Protein AF-A0A7C9AVB4-F1 (afdb_monomer)

Foldseek 3Di:
DQFCLQQQLLVVVQVCCVPPVLQHDDQQPLSVDGPLGHNVLLQQQLPDPDPFSVSLQVSCCPSRVGRHGSVSSVVSNVSSVVSVVVVVVVVVVVVVVVLVVVCVVPPPPRPPDDDDDDDDDPCVVRRD

Sequence (128 aa):
SGMYLGEIVRRVLLRMAEAGSLFGSSVPEKLQTPFSLRTPHMCAMQQDKSSDLKAVGSVLYNEVGVDSDTRAREIVLEVCDTIVKRGGRLAGAGIVGILEKMEEDTKGLIFGKRTVVAMDGGLYENYP

Structure (mmCIF, N/CA/C/O backbone):
data_AF-A0A7C9AVB4-F1
#
_entry.id   AF-A0A7C9AVB4-F1
#
loop_
_atom_site.group_PDB
_atom_site.id
_atom_site.type_symbol
_atom_site.label_atom_id
_atom_site.label_alt_id
_atom_site.label_comp_id
_atom_site.label_asym_id
_atom_site.label_entity_id
_atom_site.label_seq_id
_atom_site.pdbx_PDB_ins_code
_atom_site.Cartn_x
_atom_site.Cartn_y
_atom_site.Cartn_z
_atom_site.occupancy
_atom_site.B_iso_or_equiv
_atom_site.auth_seq_id
_atom_site.auth_comp_id
_atom_site.auth_asym_id
_atom_site.auth_atom_id
_atom_site.pdbx_PDB_model_num
ATOM 1 N N . SER A 1 1 ? 0.435 6.718 -6.468 1.00 87.19 1 SER A N 1
ATOM 2 C CA . SER A 1 1 ? 1.129 7.642 -5.548 1.00 87.19 1 SER A CA 1
ATOM 3 C C . SER A 1 1 ? 0.830 7.256 -4.110 1.00 87.19 1 SER A C 1
ATOM 5 O O . SER A 1 1 ? -0.271 6.778 -3.844 1.00 87.19 1 SER A O 1
ATOM 7 N N . GLY A 1 2 ? 1.788 7.488 -3.205 1.00 91.06 2 GLY A N 1
ATOM 8 C CA . GLY A 1 2 ? 1.647 7.229 -1.772 1.00 91.06 2 GLY A CA 1
ATOM 9 C C . GLY A 1 2 ? 0.510 8.002 -1.118 1.00 91.06 2 GLY A C 1
ATOM 10 O O . GLY A 1 2 ? -0.069 7.493 -0.179 1.00 91.06 2 GLY A O 1
ATOM 11 N N . MET A 1 3 ? 0.103 9.159 -1.644 1.00 93.62 3 MET A N 1
ATOM 12 C CA . MET A 1 3 ? -1.003 9.955 -1.088 1.00 93.62 3 MET A CA 1
ATOM 13 C C . MET A 1 3 ? -2.323 9.174 -0.930 1.00 93.62 3 MET A C 1
ATOM 15 O O . MET A 1 3 ? -3.090 9.446 -0.013 1.00 93.62 3 MET A O 1
ATOM 19 N N . TYR A 1 4 ? -2.584 8.198 -1.806 1.00 96.69 4 TYR A N 1
ATOM 20 C CA . TYR A 1 4 ? -3.894 7.546 -1.917 1.00 96.69 4 TYR A CA 1
ATOM 21 C C . TYR A 1 4 ? -3.955 6.130 -1.339 1.00 96.69 4 TYR A C 1
ATOM 23 O O . TYR A 1 4 ? -5.032 5.543 -1.327 1.00 96.69 4 TYR A O 1
ATOM 31 N N . LEU A 1 5 ? -2.837 5.553 -0.882 1.00 97.38 5 LEU A N 1
ATOM 32 C CA . LEU A 1 5 ? -2.835 4.169 -0.385 1.00 97.38 5 LEU A CA 1
ATOM 33 C C . LEU A 1 5 ? -3.775 4.010 0.815 1.00 97.38 5 LEU A C 1
ATOM 35 O O . LEU A 1 5 ? -4.629 3.125 0.799 1.00 97.38 5 LEU A O 1
ATOM 39 N N . GLY A 1 6 ? -3.683 4.928 1.784 1.00 97.44 6 GLY A N 1
ATOM 40 C CA . GLY A 1 6 ? -4.556 4.934 2.960 1.00 97.44 6 GLY A CA 1
ATOM 41 C C . GLY A 1 6 ? -6.037 5.057 2.605 1.00 97.44 6 GLY A C 1
ATOM 42 O O . GLY A 1 6 ? -6.857 4.313 3.135 1.00 97.44 6 GLY A O 1
ATOM 43 N N . GLU A 1 7 ? -6.381 5.911 1.639 1.00 98.00 7 GLU A N 1
ATOM 44 C CA . GLU A 1 7 ? -7.771 6.073 1.197 1.00 98.00 7 GLU A CA 1
ATOM 45 C C . GLU A 1 7 ? -8.293 4.830 0.464 1.00 98.00 7 GLU A C 1
ATOM 47 O O . GLU A 1 7 ? -9.449 4.443 0.635 1.00 98.00 7 GLU A O 1
ATOM 52 N N . ILE A 1 8 ? -7.452 4.153 -0.323 1.00 98.44 8 ILE A N 1
ATOM 53 C CA . ILE A 1 8 ? -7.837 2.887 -0.958 1.00 98.44 8 ILE A CA 1
ATOM 54 C C . ILE A 1 8 ? -8.114 1.826 0.113 1.00 98.44 8 ILE A C 1
ATOM 56 O O . ILE A 1 8 ? -9.143 1.156 0.034 1.00 98.44 8 ILE A O 1
ATOM 60 N N . VAL A 1 9 ? -7.251 1.711 1.128 1.00 98.31 9 VAL A N 1
ATOM 61 C CA . VAL A 1 9 ? -7.476 0.812 2.271 1.00 98.31 9 VAL A CA 1
ATOM 62 C C . VAL A 1 9 ? -8.776 1.169 2.988 1.00 98.31 9 VAL A C 1
ATOM 64 O O . VAL A 1 9 ? -9.623 0.296 3.154 1.00 98.31 9 VAL A O 1
ATOM 67 N N . ARG A 1 10 ? -9.000 2.446 3.325 1.00 98.19 10 ARG A N 1
ATOM 68 C CA . ARG A 1 10 ? -10.235 2.908 3.977 1.00 98.19 10 ARG A CA 1
ATOM 69 C C . ARG A 1 10 ? -11.481 2.474 3.212 1.00 98.19 10 ARG A C 1
ATOM 71 O O . ARG A 1 10 ? -12.413 1.954 3.814 1.00 98.19 10 ARG A O 1
ATOM 78 N N . ARG A 1 11 ? -11.498 2.648 1.886 1.00 98.25 11 ARG A N 1
ATOM 79 C CA . ARG A 1 11 ? -12.636 2.249 1.042 1.00 98.25 11 ARG A CA 1
ATOM 80 C C . ARG A 1 11 ? -12.873 0.744 1.068 1.00 98.25 11 ARG A C 1
ATOM 82 O O . ARG A 1 11 ? -14.026 0.334 1.121 1.00 98.25 11 ARG A O 1
ATOM 89 N N . VAL A 1 12 ? -11.817 -0.069 1.039 1.00 98.00 12 VAL A N 1
ATOM 90 C CA . VAL A 1 12 ? -11.945 -1.531 1.153 1.00 98.00 12 VAL A CA 1
ATOM 91 C C . VAL A 1 12 ? -12.509 -1.908 2.521 1.00 98.00 12 VAL A C 1
ATOM 93 O O . VAL A 1 12 ? -13.506 -2.620 2.585 1.00 98.00 12 VAL A O 1
ATOM 96 N N . LEU A 1 13 ? -11.946 -1.367 3.603 1.00 97.50 13 LEU A N 1
ATOM 97 C CA . LEU A 1 13 ? -12.407 -1.639 4.965 1.00 97.50 13 LEU A CA 1
ATOM 98 C C . LEU A 1 13 ? -13.854 -1.190 5.191 1.00 97.50 13 LEU A C 1
ATOM 100 O O . LEU A 1 13 ? -14.621 -1.917 5.815 1.00 97.50 13 LEU A O 1
ATOM 104 N N . LEU A 1 14 ? -14.254 -0.040 4.638 1.00 97.12 14 LEU A N 1
ATOM 105 C CA . LEU A 1 14 ? -15.639 0.429 4.676 1.00 97.12 14 LEU A CA 1
ATOM 106 C C . LEU A 1 14 ? -16.580 -0.586 4.015 1.00 97.12 14 LEU A C 1
ATOM 108 O O . LEU A 1 14 ? -17.573 -0.980 4.617 1.00 97.12 14 LEU A O 1
ATOM 112 N N . ARG A 1 15 ? -16.232 -1.077 2.819 1.00 96.69 15 ARG A N 1
ATOM 113 C CA . ARG A 1 15 ? -17.027 -2.105 2.128 1.00 96.69 15 ARG A CA 1
ATOM 114 C C . ARG A 1 15 ? -17.097 -3.416 2.905 1.00 96.69 15 ARG A C 1
ATOM 116 O O . ARG A 1 15 ? -18.146 -4.049 2.926 1.00 96.69 15 ARG A O 1
ATOM 123 N N . MET A 1 16 ? -16.006 -3.823 3.548 1.00 95.88 16 MET A N 1
ATOM 124 C CA . MET A 1 16 ? -15.985 -5.029 4.380 1.00 95.88 16 MET A CA 1
ATOM 125 C C . MET A 1 16 ? -16.832 -4.869 5.648 1.00 95.88 16 MET A C 1
ATOM 127 O O . MET A 1 16 ? -17.505 -5.816 6.049 1.00 95.88 16 MET A O 1
ATOM 131 N N . ALA A 1 17 ? -16.843 -3.680 6.255 1.00 94.56 17 ALA A N 1
ATOM 132 C CA . ALA A 1 17 ? -17.703 -3.373 7.394 1.00 94.56 17 ALA A CA 1
ATOM 133 C C . ALA A 1 17 ? -19.192 -3.385 7.004 1.00 94.56 17 ALA A C 1
ATOM 135 O O . ALA A 1 17 ? -19.995 -3.972 7.721 1.00 94.56 17 ALA A O 1
ATOM 136 N N . GLU A 1 18 ? -19.544 -2.809 5.849 1.00 93.88 18 GLU A N 1
ATOM 137 C CA . GLU A 1 18 ? -20.914 -2.810 5.308 1.00 93.88 18 GLU A CA 1
ATOM 138 C C . GLU A 1 18 ? -21.419 -4.221 4.959 1.00 93.88 18 GLU A C 1
ATO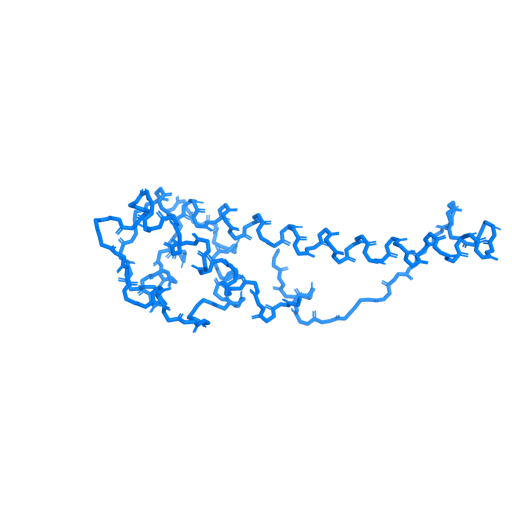M 140 O O . GLU A 1 18 ? -22.589 -4.524 5.177 1.00 93.88 18 GLU A O 1
ATOM 145 N N . ALA A 1 19 ? -20.557 -5.078 4.398 1.00 90.25 19 ALA A N 1
ATOM 146 C CA . ALA A 1 19 ? -20.964 -6.371 3.840 1.00 90.25 19 ALA A CA 1
ATOM 147 C C . ALA A 1 19 ? -20.801 -7.569 4.792 1.00 90.25 19 ALA A C 1
ATOM 149 O O . ALA A 1 19 ? -21.516 -8.557 4.642 1.00 90.25 19 ALA A O 1
ATOM 150 N N . GLY A 1 20 ? -19.837 -7.527 5.716 1.00 77.75 20 GLY A N 1
ATOM 151 C CA . GLY A 1 20 ? -19.392 -8.708 6.465 1.00 77.75 20 GLY A CA 1
ATOM 152 C C . GLY A 1 20 ? -19.096 -8.461 7.940 1.00 77.75 20 GLY A C 1
ATOM 153 O O . GLY A 1 20 ? -18.405 -9.272 8.549 1.00 77.75 20 GLY A O 1
ATOM 154 N N . SER A 1 21 ? -19.582 -7.350 8.506 1.00 82.38 21 SER A N 1
ATOM 155 C CA . SER A 1 21 ? -19.442 -7.028 9.932 1.00 82.38 21 SER A CA 1
ATOM 156 C C . SER A 1 21 ? -17.997 -7.071 10.452 1.00 82.38 21 SER A C 1
ATOM 158 O O . SER A 1 21 ? -17.764 -7.453 11.596 1.00 82.38 21 SER A O 1
ATOM 160 N N . LEU A 1 22 ? -17.019 -6.648 9.633 1.00 93.19 22 LEU A N 1
ATOM 161 C CA . LEU A 1 22 ? -15.588 -6.642 9.995 1.00 93.19 22 LEU A CA 1
ATOM 162 C C . LEU A 1 22 ? -15.307 -5.976 11.356 1.00 93.19 22 LEU A C 1
ATOM 164 O O . LEU A 1 22 ? -14.412 -6.403 12.077 1.00 93.19 22 LEU A O 1
ATOM 168 N N . PHE A 1 23 ? -16.073 -4.938 11.701 1.00 93.06 23 PHE A N 1
ATOM 169 C CA . PHE A 1 23 ? -15.964 -4.207 12.968 1.00 93.06 23 PHE A CA 1
ATOM 170 C C . PHE A 1 23 ? -17.238 -4.310 13.824 1.00 93.06 23 PHE A C 1
ATOM 172 O O . PHE A 1 23 ? -17.541 -3.412 14.605 1.00 93.06 23 PHE A O 1
ATOM 179 N N . GLY A 1 24 ? -17.999 -5.396 13.668 1.00 87.88 24 GLY A N 1
ATOM 180 C CA . GLY A 1 24 ? -19.256 -5.625 14.377 1.00 87.88 24 GLY A CA 1
ATOM 181 C C . GLY A 1 24 ? -20.500 -5.238 13.572 1.00 87.88 24 GLY A C 1
ATOM 182 O O . GLY A 1 24 ? -20.502 -5.240 12.341 1.00 87.88 24 GLY A 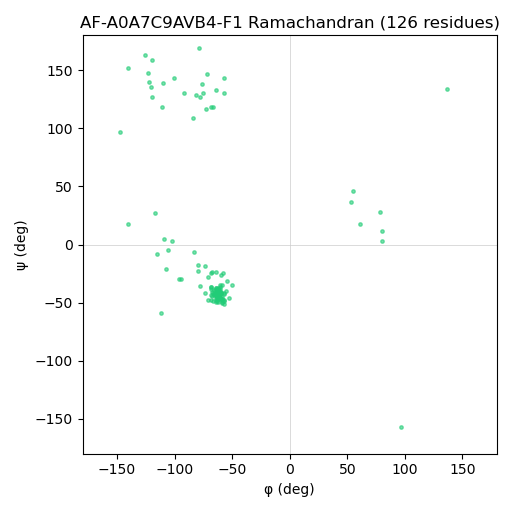O 1
ATOM 183 N N . SER A 1 25 ? -21.600 -4.965 14.276 1.00 82.75 25 SER A N 1
ATOM 184 C CA . SER A 1 25 ? -22.933 -4.791 13.680 1.00 82.75 25 SER A CA 1
ATOM 185 C C . SER A 1 25 ? -23.179 -3.419 13.048 1.00 82.75 25 SER A C 1
ATOM 187 O O . SER A 1 25 ? -24.107 -3.285 12.252 1.00 82.75 25 SER A O 1
ATOM 189 N N . SER A 1 26 ? -22.374 -2.408 13.378 1.00 87.62 26 SER A N 1
ATOM 190 C CA . SER A 1 26 ? -22.490 -1.058 12.827 1.00 87.62 26 SER A CA 1
ATOM 191 C C . SER A 1 26 ? -21.193 -0.604 12.164 1.00 87.62 26 SER A C 1
ATOM 193 O O . SER A 1 26 ? -20.088 -0.960 12.570 1.00 87.62 26 SER A O 1
ATOM 195 N N . VAL A 1 27 ? -21.335 0.205 11.112 1.00 92.88 27 VAL A N 1
ATOM 196 C CA . VAL A 1 27 ? -20.197 0.803 10.412 1.00 92.88 27 VAL A CA 1
ATOM 197 C C . VAL A 1 27 ? -19.674 1.994 11.226 1.00 92.88 27 VAL A C 1
ATOM 199 O O . VAL A 1 27 ? -20.456 2.900 11.524 1.00 92.88 27 VAL A O 1
ATOM 202 N N . PRO A 1 28 ? -18.370 2.053 11.549 1.00 93.31 28 PRO A N 1
ATOM 203 C CA . PRO A 1 28 ? -17.806 3.157 12.322 1.00 93.31 28 PRO A CA 1
ATOM 204 C C . PRO A 1 28 ? -17.903 4.482 11.561 1.00 93.31 28 PRO A C 1
ATOM 206 O O . PRO A 1 28 ? -17.533 4.561 10.390 1.00 93.31 28 PRO A O 1
ATOM 209 N N . GLU A 1 29 ? -18.355 5.547 12.222 1.00 93.19 29 GLU A N 1
ATOM 210 C CA . GLU A 1 29 ? -18.579 6.847 11.572 1.00 93.19 29 GLU A CA 1
ATOM 211 C C . GLU A 1 29 ? -17.285 7.432 10.984 1.00 93.19 29 GLU A C 1
ATOM 213 O O . GLU A 1 29 ? -17.259 7.848 9.826 1.00 93.19 29 GLU A O 1
ATOM 218 N N . LYS A 1 30 ? -16.162 7.355 11.716 1.00 94.81 30 LYS A N 1
ATOM 219 C CA . LYS A 1 30 ? -14.857 7.831 11.219 1.00 94.81 30 LYS A CA 1
ATOM 220 C C . LYS A 1 30 ? -14.355 7.053 9.997 1.00 94.81 30 LYS A C 1
ATOM 222 O O . LYS A 1 30 ? -13.575 7.589 9.206 1.00 94.81 30 LYS A O 1
ATOM 227 N N . LEU A 1 31 ? -14.812 5.809 9.809 1.00 95.69 31 LEU A N 1
ATOM 228 C CA . LEU A 1 31 ? -14.486 5.027 8.618 1.00 95.69 31 LEU A CA 1
ATOM 229 C C . LEU A 1 31 ? -15.136 5.610 7.362 1.00 95.69 31 LEU A C 1
ATOM 231 O O . LEU A 1 31 ? -14.625 5.387 6.268 1.00 95.69 31 LEU A O 1
ATOM 235 N N . GLN A 1 32 ? -16.239 6.350 7.497 1.00 95.50 32 GLN A N 1
ATOM 236 C CA . GLN A 1 32 ? -16.951 6.975 6.380 1.00 95.50 32 GLN A CA 1
ATOM 237 C C . GLN A 1 32 ? -16.276 8.272 5.915 1.00 95.50 32 GLN A C 1
ATOM 239 O O . GLN A 1 32 ? -16.414 8.646 4.750 1.00 95.50 32 GLN A O 1
ATOM 244 N N . THR A 1 33 ? -15.496 8.917 6.785 1.00 96.50 33 THR A N 1
ATOM 245 C CA . THR A 1 33 ? -14.768 10.152 6.480 1.00 96.50 33 THR A CA 1
ATOM 246 C C . THR A 1 33 ? -13.641 9.894 5.474 1.00 96.50 33 THR A C 1
ATOM 248 O O . THR A 1 33 ? -12.714 9.140 5.780 1.00 96.50 33 THR A O 1
ATOM 251 N N . PRO A 1 34 ? -13.663 10.519 4.282 1.00 97.19 34 PRO A N 1
ATOM 252 C CA . PRO A 1 34 ? -12.580 10.390 3.312 1.00 97.19 34 PRO A CA 1
ATOM 253 C C . PRO A 1 34 ? -11.229 10.806 3.900 1.00 97.19 34 PRO A C 1
ATOM 255 O O . PRO A 1 34 ? -11.143 11.773 4.654 1.00 97.19 34 PRO A O 1
ATOM 258 N N . PHE A 1 35 ? -10.169 10.099 3.513 1.00 95.81 35 PHE A N 1
ATOM 259 C CA . PHE A 1 35 ? -8.783 10.361 3.911 1.00 95.81 35 PHE A CA 1
ATOM 260 C C . PHE A 1 35 ? -8.495 10.273 5.422 1.00 95.81 35 PHE A C 1
ATOM 262 O O . PHE A 1 35 ? -7.443 10.740 5.862 1.00 95.81 35 PHE A O 1
ATOM 269 N N . SER A 1 36 ? -9.367 9.631 6.213 1.00 95.62 36 SER A N 1
ATOM 270 C CA . SER A 1 36 ? -9.097 9.339 7.631 1.00 95.62 36 SER A CA 1
ATOM 271 C C . SER A 1 36 ? -7.907 8.390 7.810 1.00 95.62 36 SER A C 1
ATOM 273 O O . SER A 1 36 ? -7.042 8.609 8.654 1.00 95.62 36 SER A O 1
ATOM 275 N N . LEU A 1 37 ? -7.778 7.378 6.946 1.00 97.00 37 LEU A N 1
ATOM 276 C CA . LEU A 1 37 ? -6.576 6.549 6.877 1.00 97.00 37 LEU A CA 1
ATOM 277 C C . LEU A 1 37 ? -5.584 7.104 5.857 1.00 97.00 37 LEU A C 1
ATOM 279 O O . LEU A 1 37 ? -5.912 7.354 4.697 1.00 97.00 37 LEU A O 1
ATOM 283 N N . ARG A 1 38 ? -4.332 7.246 6.294 1.00 96.38 38 ARG A N 1
ATOM 284 C CA . ARG A 1 38 ? -3.220 7.766 5.496 1.00 96.38 38 ARG A CA 1
ATOM 285 C C . ARG A 1 38 ? -2.061 6.779 5.499 1.00 96.38 38 ARG A C 1
ATOM 287 O O . ARG A 1 38 ? -1.958 5.907 6.354 1.00 96.38 38 ARG A O 1
ATOM 294 N N . THR A 1 39 ? -1.149 6.961 4.561 1.00 96.50 39 THR A N 1
ATOM 295 C CA . THR A 1 39 ? 0.033 6.106 4.378 1.00 96.50 39 THR A CA 1
ATOM 296 C C . THR A 1 39 ? 0.908 5.972 5.626 1.00 96.50 39 THR A C 1
ATOM 298 O O . THR A 1 39 ? 1.284 4.844 5.919 1.00 96.50 39 THR A O 1
ATOM 301 N N . PRO A 1 40 ? 1.156 7.022 6.438 1.00 96.25 40 PRO A N 1
ATOM 302 C CA . PRO A 1 40 ? 1.868 6.850 7.706 1.00 96.25 40 PRO A CA 1
ATOM 303 C C . PRO A 1 40 ? 1.158 5.903 8.680 1.00 96.25 40 PRO A C 1
ATOM 305 O O . PRO A 1 40 ? 1.818 5.153 9.392 1.00 96.25 40 PRO A O 1
ATOM 308 N N . HIS A 1 41 ? -0.181 5.898 8.686 1.00 97.44 41 HIS A N 1
ATOM 309 C CA . HIS A 1 41 ? -0.958 4.966 9.503 1.00 97.44 41 HIS A CA 1
ATOM 310 C C . HIS A 1 41 ? -0.724 3.530 9.012 1.00 97.44 41 HIS A C 1
ATOM 312 O O . HIS A 1 41 ? -0.470 2.643 9.817 1.00 97.44 41 HIS A O 1
ATOM 318 N N . MET A 1 42 ? -0.723 3.308 7.691 1.00 97.12 42 MET A N 1
ATOM 319 C CA . MET A 1 42 ? -0.403 1.997 7.113 1.00 97.12 42 MET A CA 1
ATOM 320 C C . MET A 1 42 ? 1.030 1.546 7.423 1.00 97.12 42 MET A C 1
ATOM 322 O O . MET A 1 42 ? 1.218 0.396 7.809 1.00 97.12 42 MET A O 1
ATOM 326 N N . CYS A 1 43 ? 2.023 2.441 7.325 1.00 96.31 43 CYS A N 1
ATOM 327 C CA . CYS A 1 43 ? 3.407 2.141 7.704 1.00 96.31 43 CYS A CA 1
ATOM 328 C C . CYS A 1 43 ? 3.494 1.674 9.161 1.00 96.31 43 CYS A C 1
ATOM 330 O O . CYS A 1 43 ? 4.105 0.645 9.436 1.00 96.31 43 CYS A O 1
ATOM 332 N N . ALA A 1 44 ? 2.851 2.401 10.083 1.00 97.12 44 ALA A N 1
ATOM 333 C CA . ALA A 1 44 ? 2.835 2.046 11.499 1.00 97.12 44 ALA A CA 1
ATOM 334 C C . ALA A 1 44 ? 2.194 0.670 11.739 1.00 97.12 44 ALA A C 1
ATOM 336 O O . ALA A 1 44 ? 2.713 -0.115 12.526 1.00 97.12 44 ALA A O 1
ATOM 337 N N . MET A 1 45 ? 1.104 0.357 11.028 1.00 97.44 45 MET A N 1
ATOM 338 C CA . MET A 1 45 ? 0.460 -0.956 11.103 1.00 97.44 45 MET A CA 1
ATOM 339 C C . MET A 1 45 ? 1.376 -2.071 10.582 1.00 97.44 45 MET A C 1
ATOM 341 O O . MET A 1 45 ? 1.549 -3.077 11.255 1.00 97.44 45 MET A O 1
ATOM 345 N N . GLN A 1 46 ? 2.009 -1.901 9.419 1.00 96.06 46 GLN A N 1
ATOM 346 C CA . GLN A 1 46 ? 2.848 -2.949 8.815 1.00 96.06 46 GLN A CA 1
ATOM 347 C C . GLN A 1 46 ? 4.199 -3.160 9.508 1.00 96.06 46 GLN A C 1
ATOM 349 O O . GLN A 1 46 ? 4.820 -4.205 9.327 1.00 96.06 46 GLN A O 1
ATOM 354 N N . GLN A 1 47 ? 4.659 -2.194 10.302 1.00 96.12 47 GLN A N 1
ATOM 355 C CA . GLN A 1 47 ? 5.846 -2.345 11.148 1.00 96.12 47 GLN A CA 1
ATOM 356 C C . GLN A 1 47 ? 5.544 -3.042 12.481 1.00 96.12 47 GLN A C 1
ATOM 358 O O . GLN A 1 47 ? 6.477 -3.337 13.234 1.00 96.12 47 GLN A O 1
ATOM 363 N N . ASP A 1 48 ? 4.272 -3.307 12.784 1.00 96.44 48 ASP A N 1
ATOM 364 C CA . ASP A 1 48 ? 3.876 -4.009 13.994 1.00 96.44 48 ASP A CA 1
ATOM 365 C C . ASP A 1 48 ? 4.354 -5.467 13.963 1.00 96.44 48 ASP A C 1
ATOM 367 O O . ASP A 1 48 ? 3.980 -6.253 13.094 1.00 96.44 48 ASP A O 1
ATOM 371 N N . LYS A 1 49 ? 5.201 -5.825 14.930 1.00 93.88 49 LYS A N 1
ATOM 372 C CA . LYS A 1 49 ? 5.732 -7.185 15.121 1.00 93.88 49 LYS A CA 1
ATOM 373 C C . LYS A 1 49 ? 5.158 -7.866 16.367 1.00 93.88 49 LYS A C 1
ATOM 375 O O . LYS A 1 49 ? 5.631 -8.937 16.744 1.00 93.88 49 LYS A O 1
ATOM 380 N N . SER A 1 50 ? 4.206 -7.228 17.048 1.00 96.06 50 SER A N 1
ATOM 381 C CA . SER A 1 50 ? 3.556 -7.796 18.228 1.00 96.06 50 SER A CA 1
ATOM 382 C C . SER A 1 50 ? 2.616 -8.934 17.833 1.00 96.06 50 SER A C 1
ATOM 384 O O . SER A 1 50 ? 1.998 -8.909 16.772 1.00 96.06 50 SER A O 1
ATOM 386 N N . SER A 1 51 ? 2.495 -9.948 18.690 1.00 93.94 51 SER A N 1
ATOM 387 C CA . SER A 1 51 ? 1.614 -11.094 18.432 1.00 93.94 51 SER A CA 1
ATOM 388 C C . SER A 1 51 ? 0.126 -10.728 18.440 1.00 93.94 51 SER A C 1
ATOM 390 O O . SER A 1 51 ? -0.679 -11.449 17.865 1.00 93.94 51 SER A O 1
ATOM 392 N N . ASP A 1 52 ? -0.248 -9.637 19.111 1.00 94.56 52 ASP A N 1
ATOM 393 C CA . ASP A 1 52 ? -1.623 -9.149 19.252 1.00 94.56 52 ASP A CA 1
ATOM 394 C C . ASP A 1 52 ? -1.947 -7.953 18.339 1.00 94.56 52 ASP A C 1
ATOM 396 O O . ASP A 1 52 ? -3.060 -7.416 18.390 1.00 94.56 52 ASP A O 1
ATOM 400 N N . LEU A 1 53 ? -0.997 -7.540 17.491 1.00 97.81 53 LEU A N 1
ATOM 401 C CA . LEU A 1 53 ? -1.143 -6.432 16.546 1.00 97.81 53 LEU A CA 1
ATOM 402 C C . LEU A 1 53 ? -1.576 -5.127 17.236 1.00 97.81 53 LEU A C 1
ATOM 404 O O . LEU A 1 53 ? -2.515 -4.439 16.821 1.00 97.81 53 LEU A O 1
ATOM 408 N N . LYS A 1 54 ? -0.924 -4.799 18.352 1.00 96.19 54 LYS A N 1
ATOM 409 C CA . LYS A 1 54 ? -1.309 -3.688 19.228 1.00 96.19 54 LYS A CA 1
ATOM 410 C C . LYS A 1 54 ? -1.246 -2.317 18.550 1.00 96.19 54 LYS A C 1
ATOM 412 O O . LYS A 1 54 ? -2.101 -1.467 18.817 1.00 96.19 54 LYS A O 1
ATOM 417 N N . ALA A 1 55 ? -0.263 -2.071 17.687 1.00 97.31 55 ALA A N 1
ATOM 418 C CA . ALA A 1 55 ? -0.175 -0.829 16.925 1.00 97.31 55 ALA A CA 1
ATOM 419 C C . ALA A 1 55 ? -1.305 -0.750 15.890 1.00 97.31 55 ALA A C 1
ATOM 421 O O . ALA A 1 55 ? -1.916 0.309 15.750 1.00 97.31 55 ALA A O 1
ATOM 422 N N . VAL A 1 56 ? -1.661 -1.874 15.255 1.00 98.25 56 VAL A N 1
ATOM 423 C CA . VAL A 1 56 ? -2.838 -1.966 14.371 1.00 98.25 56 VAL A CA 1
ATOM 424 C C . VAL A 1 56 ? -4.112 -1.606 15.124 1.00 98.25 56 VAL A C 1
ATOM 426 O O . VAL A 1 56 ? -4.851 -0.721 14.695 1.00 98.25 56 VAL A O 1
ATOM 429 N N . GLY A 1 57 ? -4.329 -2.215 16.292 1.00 97.94 57 GLY A N 1
ATOM 430 C CA . GLY A 1 57 ? -5.462 -1.889 17.156 1.00 97.94 57 GLY A CA 1
ATOM 431 C C . GLY A 1 57 ? -5.497 -0.409 17.552 1.00 97.94 57 GLY A C 1
ATOM 432 O O . GLY A 1 57 ? -6.544 0.226 17.471 1.00 97.94 57 GLY A O 1
ATOM 433 N N . SER A 1 58 ? -4.343 0.169 17.899 1.00 98.19 58 SER A N 1
ATOM 434 C CA . SER A 1 58 ? -4.226 1.585 18.281 1.00 98.19 58 SER A CA 1
ATOM 435 C C . SER A 1 58 ? -4.575 2.534 17.129 1.00 98.19 58 SER A C 1
ATOM 437 O O . SER A 1 58 ? -5.296 3.512 17.326 1.00 98.19 58 SER A O 1
ATOM 439 N N . VAL A 1 59 ? -4.098 2.248 15.913 1.00 98.25 59 VAL A N 1
ATOM 440 C CA . VAL A 1 59 ? -4.442 3.028 14.713 1.00 98.25 59 VAL A CA 1
ATOM 441 C C . VAL A 1 59 ? -5.935 2.926 14.410 1.00 98.25 59 VAL A C 1
ATOM 443 O O . VAL A 1 59 ? -6.578 3.946 14.169 1.00 98.25 59 VAL A O 1
ATOM 446 N N . LEU A 1 60 ? -6.505 1.721 14.458 1.00 97.62 60 LEU A N 1
ATOM 447 C CA . LEU A 1 60 ? -7.936 1.513 14.232 1.00 97.62 60 LEU A CA 1
ATOM 448 C C . LEU A 1 60 ? -8.788 2.242 15.279 1.00 97.62 60 LEU A C 1
ATOM 450 O O . LEU A 1 60 ? -9.768 2.897 14.931 1.00 97.62 60 LEU A O 1
ATOM 454 N N . TYR A 1 61 ? -8.384 2.227 16.545 1.00 97.38 61 TYR A N 1
ATOM 455 C CA . TYR A 1 61 ? -9.082 2.970 17.587 1.00 97.38 61 TYR A CA 1
ATOM 456 C C . TYR A 1 61 ? -9.048 4.487 17.334 1.00 97.38 61 TYR A C 1
ATOM 458 O O . TYR A 1 61 ? -10.085 5.152 17.341 1.00 97.38 61 TYR A O 1
ATOM 466 N N . ASN A 1 62 ? -7.872 5.041 17.035 1.00 97.06 62 ASN A N 1
ATOM 467 C CA . ASN A 1 62 ? -7.699 6.486 16.871 1.00 97.06 62 ASN A CA 1
ATOM 468 C C . ASN A 1 62 ? -8.360 7.023 15.589 1.00 97.06 62 ASN A C 1
ATOM 470 O O . ASN A 1 62 ? -9.122 7.997 15.637 1.00 97.06 62 ASN A O 1
ATOM 474 N N . GLU A 1 63 ? -8.114 6.360 14.458 1.00 96.12 63 GLU A N 1
ATOM 475 C CA . GLU A 1 63 ? -8.471 6.852 13.122 1.00 96.12 63 GLU A CA 1
ATOM 476 C C . GLU A 1 63 ? -9.823 6.325 12.633 1.00 96.12 63 GLU A C 1
ATOM 478 O O . GLU A 1 63 ? -10.516 7.005 11.880 1.00 96.12 63 GLU A O 1
ATOM 483 N N . VAL A 1 64 ? -10.219 5.125 13.070 1.00 94.75 64 VAL A N 1
ATOM 484 C CA . VAL A 1 64 ? -11.466 4.462 12.649 1.00 94.75 64 VAL A CA 1
ATOM 485 C C . VAL A 1 64 ? -12.515 4.462 13.767 1.00 94.75 64 VAL A C 1
ATOM 487 O O . VAL A 1 64 ? -13.709 4.409 13.481 1.00 94.75 64 VAL A O 1
ATOM 490 N N . GLY A 1 65 ? -12.109 4.623 15.029 1.00 94.00 65 GLY A N 1
ATOM 491 C CA . GLY A 1 65 ? -13.027 4.679 16.169 1.00 94.00 65 GLY A CA 1
ATOM 492 C C . GLY A 1 65 ? -13.532 3.309 16.611 1.00 94.00 65 GLY A C 1
ATOM 493 O O . GLY A 1 65 ? -14.644 3.223 17.122 1.00 94.00 65 GLY A O 1
ATOM 494 N N . VAL A 1 66 ? -12.750 2.247 16.386 1.00 94.06 66 VAL A N 1
ATOM 495 C CA . VAL A 1 66 ? -13.138 0.870 16.727 1.00 94.06 66 VAL A CA 1
ATOM 496 C C . VAL A 1 66 ? -12.173 0.228 17.702 1.00 94.06 66 VAL A C 1
ATOM 498 O O . VAL A 1 66 ? -10.957 0.286 17.517 1.00 94.06 66 VAL A O 1
ATOM 501 N N . ASP A 1 67 ? -12.730 -0.447 18.703 1.00 94.19 67 ASP A N 1
ATOM 502 C CA . ASP A 1 67 ? -11.992 -1.451 19.458 1.00 94.19 67 ASP A CA 1
ATOM 503 C C . ASP A 1 67 ? -12.066 -2.774 18.687 1.00 94.19 67 ASP A C 1
ATOM 505 O O . ASP A 1 67 ? -13.134 -3.361 18.521 1.00 94.19 67 ASP A O 1
ATOM 509 N N . SER A 1 68 ? -10.939 -3.170 18.102 1.00 94.56 68 SER A N 1
ATOM 510 C CA . SER A 1 68 ? -10.849 -4.307 17.179 1.00 94.56 68 SER A CA 1
ATOM 511 C C . SER A 1 68 ? -10.305 -5.535 17.889 1.00 94.56 68 SER A C 1
ATOM 513 O O . SER A 1 68 ? -9.386 -5.419 18.697 1.00 94.56 68 SER A O 1
ATOM 515 N N . ASP A 1 69 ? -1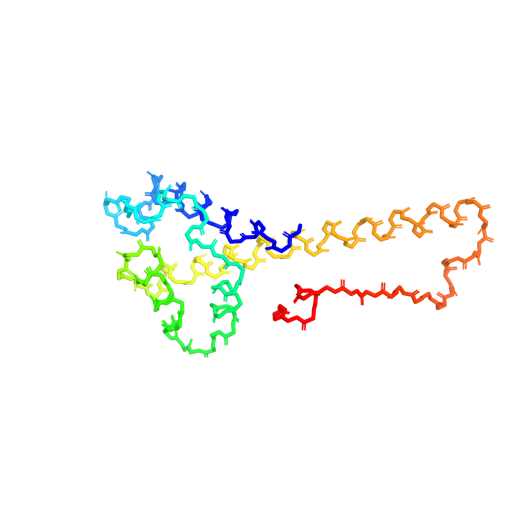0.802 -6.720 17.542 1.00 95.25 69 ASP A N 1
ATOM 516 C CA . ASP A 1 69 ? -10.168 -7.970 17.952 1.00 95.25 69 ASP A CA 1
ATOM 517 C C . ASP A 1 69 ? -8.942 -8.296 17.077 1.00 95.25 69 ASP A C 1
ATOM 519 O O . ASP A 1 69 ? -8.686 -7.669 16.043 1.00 95.25 69 ASP A O 1
ATOM 523 N N . THR A 1 70 ? -8.153 -9.287 17.495 1.00 96.06 70 THR A N 1
ATOM 524 C CA . THR A 1 70 ? -6.951 -9.709 16.759 1.00 96.06 70 THR A CA 1
ATOM 525 C C . THR A 1 70 ? -7.277 -10.150 15.334 1.00 96.06 70 THR A C 1
ATOM 527 O O . THR A 1 70 ? -6.514 -9.861 14.415 1.00 96.06 70 THR A O 1
ATOM 530 N N . ARG A 1 71 ? -8.434 -10.785 15.115 1.00 95.56 71 ARG A N 1
ATOM 531 C CA . ARG A 1 71 ? -8.814 -11.300 13.799 1.00 95.56 71 ARG A CA 1
ATOM 532 C C . ARG A 1 71 ? -9.092 -10.172 12.807 1.00 95.56 71 ARG A C 1
ATOM 534 O O . ARG A 1 71 ? -8.628 -10.225 11.670 1.00 95.56 71 ARG A O 1
ATOM 541 N N . ALA A 1 72 ? -9.807 -9.134 13.227 1.00 96.56 72 ALA A N 1
ATOM 542 C CA . ALA A 1 72 ? -10.040 -7.941 12.425 1.00 96.56 72 ALA A CA 1
ATOM 543 C C . ALA A 1 72 ? -8.721 -7.216 12.115 1.00 96.56 72 ALA A C 1
ATOM 545 O O . ALA A 1 72 ? -8.520 -6.763 10.987 1.00 96.56 72 ALA A O 1
ATOM 546 N N . ARG A 1 73 ? -7.792 -7.153 13.080 1.00 97.88 73 ARG A N 1
ATOM 547 C CA . ARG A 1 73 ? -6.457 -6.557 12.884 1.00 97.88 73 ARG A CA 1
ATOM 548 C C . ARG A 1 73 ? -5.629 -7.318 11.841 1.00 97.88 73 ARG A C 1
ATOM 550 O O . ARG A 1 73 ? -5.012 -6.680 10.990 1.00 97.88 73 ARG A O 1
ATOM 557 N N . GLU A 1 74 ? -5.657 -8.652 11.853 1.00 97.62 74 GLU A N 1
ATOM 558 C CA . GLU A 1 74 ? -5.005 -9.488 10.829 1.00 97.62 74 GLU A CA 1
ATOM 559 C C . GLU A 1 74 ? -5.551 -9.190 9.426 1.00 97.62 74 GLU A C 1
ATOM 561 O O . GLU A 1 74 ? -4.783 -8.968 8.490 1.00 97.62 74 GLU A O 1
ATOM 566 N N . ILE A 1 75 ? -6.880 -9.120 9.290 1.00 97.69 75 ILE A N 1
ATOM 567 C CA . ILE A 1 75 ? -7.542 -8.803 8.018 1.00 97.69 75 ILE A CA 1
ATOM 568 C C . ILE A 1 75 ? -7.132 -7.408 7.526 1.00 97.69 75 ILE A C 1
ATOM 570 O O . ILE A 1 75 ? -6.828 -7.223 6.347 1.00 97.69 75 ILE A O 1
ATOM 574 N N . VAL A 1 76 ? -7.085 -6.415 8.419 1.00 98.00 76 VAL A N 1
ATOM 575 C CA . VAL A 1 76 ? -6.639 -5.055 8.080 1.00 98.00 76 VAL A CA 1
ATOM 576 C C . VAL A 1 76 ? -5.203 -5.055 7.553 1.00 98.00 76 VAL A C 1
ATOM 578 O O . VAL A 1 76 ? -4.923 -4.365 6.567 1.00 98.00 76 VAL A O 1
ATOM 581 N N . LEU A 1 77 ? -4.301 -5.841 8.148 1.00 97.69 77 LEU A N 1
ATOM 582 C CA . LEU A 1 77 ? -2.931 -5.976 7.650 1.00 97.69 77 LEU A CA 1
ATOM 583 C C . LEU A 1 77 ? -2.868 -6.626 6.271 1.00 97.69 77 LEU A C 1
ATOM 585 O O . LEU A 1 77 ? -2.140 -6.133 5.409 1.00 97.69 77 LEU A O 1
ATOM 589 N N . GLU A 1 78 ? -3.648 -7.677 6.034 1.00 97.94 78 GLU A N 1
ATOM 590 C CA . GLU A 1 78 ? -3.713 -8.338 4.728 1.00 97.94 78 GLU A CA 1
ATOM 591 C C . GLU A 1 78 ? -4.211 -7.380 3.632 1.00 97.94 78 GLU A C 1
ATOM 593 O O . GLU A 1 78 ? -3.662 -7.332 2.525 1.00 97.94 78 GLU A O 1
ATOM 598 N N . VAL A 1 79 ? -5.204 -6.543 3.954 1.00 98.25 79 VAL A N 1
ATOM 599 C CA . VAL A 1 79 ? -5.678 -5.480 3.057 1.00 98.25 79 VAL A CA 1
ATOM 600 C C . VAL A 1 79 ? -4.566 -4.464 2.783 1.00 98.25 79 VAL A C 1
ATOM 602 O O . VAL A 1 79 ? -4.330 -4.127 1.619 1.00 98.25 79 VAL A O 1
ATOM 605 N N . CYS A 1 80 ? -3.855 -3.991 3.814 1.00 98.00 80 CYS A N 1
ATOM 606 C CA . CYS A 1 80 ? -2.735 -3.059 3.643 1.00 98.00 80 CYS A CA 1
ATOM 607 C C . CYS A 1 80 ? -1.660 -3.636 2.713 1.00 98.00 80 CYS A C 1
ATOM 609 O O . CYS A 1 80 ? -1.294 -3.000 1.721 1.00 98.00 80 CYS A O 1
ATOM 611 N N . ASP A 1 81 ? -1.216 -4.862 2.989 1.00 97.50 81 ASP A N 1
ATOM 612 C CA . ASP A 1 81 ? -0.197 -5.569 2.216 1.00 97.50 81 ASP A CA 1
ATOM 613 C C . ASP A 1 81 ? -0.615 -5.752 0.749 1.00 97.50 81 ASP A C 1
ATOM 615 O O . ASP A 1 81 ? 0.142 -5.434 -0.173 1.00 97.50 81 ASP A O 1
ATOM 619 N N . THR A 1 82 ? -1.864 -6.159 0.513 1.00 98.31 82 THR A N 1
ATOM 620 C CA . THR A 1 82 ? -2.419 -6.327 -0.836 1.00 98.31 82 THR A CA 1
ATOM 621 C C . THR A 1 82 ? -2.377 -5.023 -1.634 1.00 98.31 82 THR A C 1
ATOM 623 O O . THR A 1 82 ? -1.940 -4.998 -2.793 1.00 98.31 82 THR A O 1
ATOM 626 N N . ILE A 1 83 ? -2.815 -3.916 -1.028 1.00 98.06 83 ILE A N 1
ATOM 627 C CA . ILE A 1 83 ? -2.875 -2.613 -1.698 1.00 98.06 83 ILE A CA 1
ATOM 628 C C . ILE A 1 83 ? -1.475 -2.072 -2.000 1.00 98.06 83 ILE A C 1
ATOM 630 O O . ILE A 1 83 ? -1.249 -1.559 -3.103 1.00 98.06 83 ILE A O 1
ATOM 634 N N . VAL A 1 84 ? -0.531 -2.224 -1.073 1.00 96.56 84 VAL A N 1
ATOM 635 C CA . VAL A 1 84 ? 0.857 -1.775 -1.248 1.00 96.56 84 VAL A CA 1
ATOM 636 C C . VAL A 1 84 ? 1.566 -2.601 -2.310 1.00 96.56 84 VAL A C 1
ATOM 638 O O . VAL A 1 84 ? 2.137 -2.025 -3.238 1.00 96.56 84 VAL A O 1
ATOM 641 N N . LYS A 1 85 ? 1.466 -3.936 -2.254 1.00 96.94 85 LYS A N 1
ATOM 642 C CA . LYS A 1 85 ? 2.048 -4.829 -3.269 1.00 96.94 85 LYS A CA 1
ATOM 643 C C . LYS A 1 85 ? 1.519 -4.514 -4.659 1.00 96.94 85 LYS A C 1
ATOM 645 O O . LYS A 1 85 ? 2.291 -4.474 -5.617 1.00 96.94 85 LYS A O 1
ATOM 650 N N . ARG A 1 86 ? 0.216 -4.243 -4.791 1.00 98.00 86 ARG A N 1
ATOM 651 C CA . ARG A 1 86 ? -0.369 -3.789 -6.060 1.00 98.00 86 ARG A CA 1
ATOM 652 C C . ARG A 1 86 ? 0.248 -2.464 -6.511 1.00 98.00 86 ARG A C 1
ATOM 654 O O . ARG A 1 86 ? 0.611 -2.340 -7.677 1.00 98.00 86 ARG A O 1
ATOM 661 N N . GLY A 1 87 ? 0.380 -1.492 -5.606 1.00 96.50 87 GLY A N 1
ATOM 662 C CA . GLY A 1 87 ? 1.017 -0.204 -5.888 1.00 96.50 87 GLY A CA 1
ATOM 663 C C . GLY A 1 87 ? 2.452 -0.352 -6.401 1.00 96.50 87 GLY A C 1
ATOM 664 O O . GLY A 1 87 ? 2.783 0.207 -7.445 1.00 96.50 87 GLY A O 1
ATOM 665 N N . GLY A 1 88 ? 3.268 -1.160 -5.718 1.00 95.81 88 GLY A N 1
ATOM 666 C CA . GLY A 1 88 ? 4.649 -1.447 -6.112 1.00 95.81 88 GLY A CA 1
ATOM 667 C C . GLY A 1 88 ? 4.749 -2.173 -7.456 1.00 95.81 88 GLY A C 1
ATOM 668 O O . GLY A 1 88 ? 5.533 -1.773 -8.312 1.00 95.81 88 GLY A O 1
ATOM 669 N N . ARG A 1 89 ? 3.905 -3.186 -7.697 1.00 97.81 89 ARG A N 1
ATOM 670 C CA . ARG A 1 89 ? 3.872 -3.918 -8.978 1.00 97.81 89 ARG A CA 1
ATOM 671 C C . ARG A 1 89 ? 3.490 -3.028 -10.156 1.00 97.81 89 ARG A C 1
ATOM 673 O O . ARG A 1 89 ? 4.104 -3.137 -11.210 1.00 97.81 89 ARG A O 1
ATOM 680 N N . LEU A 1 90 ? 2.511 -2.139 -9.984 1.00 97.81 90 LEU A N 1
ATOM 681 C CA . LEU A 1 90 ? 2.118 -1.195 -11.035 1.00 97.81 90 LEU A CA 1
ATOM 682 C C . LEU A 1 90 ? 3.230 -0.185 -11.341 1.00 97.81 90 LEU A C 1
ATOM 684 O O . LEU A 1 90 ? 3.467 0.116 -12.507 1.00 97.81 90 LEU A O 1
ATOM 688 N N . ALA A 1 91 ? 3.936 0.303 -10.316 1.00 96.38 91 ALA A N 1
ATOM 689 C CA . ALA A 1 91 ? 5.106 1.155 -10.519 1.00 96.38 91 ALA A CA 1
ATOM 690 C C . ALA A 1 91 ? 6.224 0.404 -11.266 1.00 96.38 91 ALA A C 1
ATOM 692 O O . ALA A 1 91 ? 6.766 0.918 -12.241 1.00 96.38 91 ALA A O 1
ATOM 693 N N . GLY A 1 92 ? 6.507 -0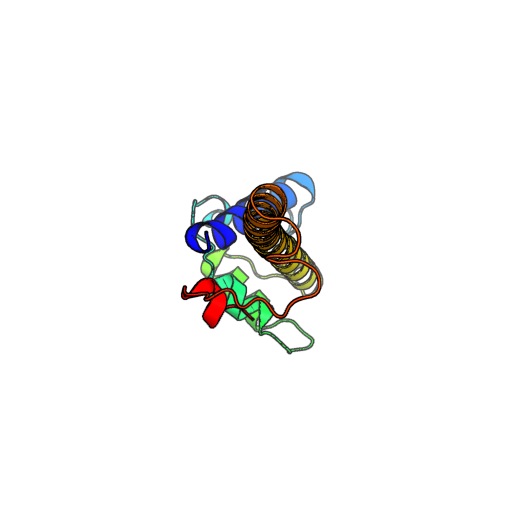.840 -10.864 1.00 96.69 92 GLY A N 1
ATOM 694 C CA . GLY A 1 92 ? 7.480 -1.707 -11.530 1.00 96.69 92 GLY A CA 1
ATOM 695 C C . GLY A 1 92 ? 7.131 -1.995 -12.991 1.00 96.69 92 GLY A C 1
ATOM 696 O O . GLY A 1 92 ? 8.002 -1.905 -13.848 1.00 96.69 92 GLY A O 1
ATOM 697 N N . ALA A 1 93 ? 5.859 -2.260 -13.298 1.00 98.19 93 ALA A N 1
ATOM 698 C CA . ALA A 1 93 ? 5.399 -2.464 -14.672 1.00 98.19 93 ALA A CA 1
ATOM 699 C C . ALA A 1 93 ? 5.647 -1.229 -15.556 1.00 98.19 93 ALA A C 1
ATOM 701 O O . ALA A 1 93 ? 6.053 -1.373 -16.704 1.00 98.19 93 ALA A O 1
ATOM 702 N N . GLY A 1 94 ? 5.472 -0.018 -15.013 1.00 98.00 94 GLY A N 1
ATOM 703 C CA . GLY A 1 94 ? 5.803 1.219 -15.725 1.00 98.00 94 GLY A CA 1
ATOM 704 C C . GLY A 1 94 ? 7.296 1.343 -16.042 1.00 98.00 94 GLY A C 1
ATOM 705 O O . GLY A 1 94 ? 7.657 1.706 -17.158 1.00 98.00 94 GLY A O 1
ATOM 706 N N . ILE A 1 95 ? 8.164 0.988 -15.088 1.00 97.25 95 ILE A N 1
ATOM 707 C CA . ILE A 1 95 ? 9.621 0.965 -15.298 1.00 97.25 95 ILE A CA 1
ATOM 708 C C . ILE A 1 95 ? 9.978 -0.045 -16.392 1.00 97.25 95 ILE A C 1
ATOM 710 O O . ILE A 1 95 ? 10.689 0.301 -17.331 1.00 97.25 95 ILE A O 1
ATOM 714 N N . VAL A 1 96 ? 9.457 -1.272 -16.300 1.00 96.81 96 VAL A N 1
ATOM 715 C CA . VAL A 1 96 ? 9.705 -2.322 -17.298 1.00 96.81 96 VAL A CA 1
ATOM 716 C C . VAL A 1 96 ? 9.229 -1.889 -18.682 1.00 96.81 96 VAL A C 1
ATOM 718 O O . VAL A 1 96 ? 9.982 -2.049 -19.631 1.00 96.81 96 VAL A O 1
ATOM 721 N N . GLY A 1 97 ? 8.062 -1.251 -18.801 1.00 98.00 97 GLY A N 1
ATOM 722 C CA . GLY A 1 97 ? 7.569 -0.762 -20.092 1.00 98.00 97 GLY A CA 1
ATOM 723 C C . GLY A 1 97 ? 8.489 0.275 -20.752 1.00 98.00 97 GLY A C 1
ATOM 724 O O . GLY A 1 97 ? 8.669 0.252 -21.967 1.00 98.00 97 GLY A O 1
ATOM 725 N N . ILE A 1 98 ? 9.127 1.158 -19.973 1.00 97.75 98 ILE A N 1
ATOM 726 C CA . ILE A 1 98 ? 10.134 2.099 -20.501 1.00 97.75 98 ILE A CA 1
ATOM 727 C C . ILE A 1 98 ? 11.378 1.340 -20.974 1.00 97.75 98 ILE A C 1
ATOM 729 O O . ILE A 1 98 ? 11.901 1.613 -22.052 1.00 97.75 98 ILE A O 1
ATOM 733 N N . LEU A 1 99 ? 11.844 0.382 -20.176 1.00 97.12 99 LEU A N 1
ATOM 734 C CA . LEU A 1 99 ? 13.019 -0.430 -20.486 1.00 97.12 99 LEU A CA 1
ATOM 735 C C . LEU A 1 99 ? 12.818 -1.293 -21.740 1.00 97.12 99 LEU A C 1
ATOM 737 O O . LEU A 1 99 ? 13.708 -1.354 -22.584 1.00 97.12 99 LEU A O 1
ATOM 741 N N . GLU A 1 100 ? 11.646 -1.907 -21.890 1.00 97.25 100 GLU A N 1
ATOM 742 C CA . GLU A 1 100 ? 11.253 -2.641 -23.096 1.00 97.25 100 GLU A CA 1
ATOM 743 C C . GLU A 1 100 ? 11.234 -1.719 -24.311 1.00 97.25 100 GLU A C 1
ATOM 745 O O . GLU A 1 100 ? 11.826 -2.050 -25.337 1.00 97.25 100 GLU A O 1
ATOM 750 N N . LYS A 1 101 ? 10.656 -0.519 -24.179 1.00 97.81 101 LYS A N 1
ATOM 751 C CA . LYS A 1 101 ? 10.638 0.449 -25.277 1.00 97.81 101 LYS A CA 1
ATOM 752 C C . LYS A 1 101 ? 12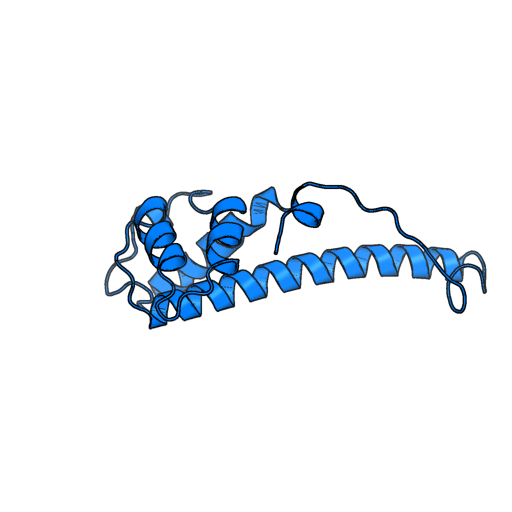.050 0.851 -25.725 1.00 97.81 101 LYS A C 1
ATOM 754 O O . LYS A 1 101 ? 12.323 0.917 -26.920 1.00 97.81 101 LYS A O 1
ATOM 759 N N . MET A 1 102 ? 12.960 1.087 -24.780 1.00 97.44 102 MET A N 1
ATOM 760 C CA . MET A 1 102 ? 14.360 1.409 -25.083 1.00 97.44 102 MET A CA 1
ATOM 761 C C . MET A 1 102 ? 15.094 0.256 -25.781 1.00 97.44 102 MET A C 1
ATOM 763 O O . MET A 1 102 ? 15.913 0.497 -26.666 1.00 97.44 102 MET A O 1
ATOM 767 N N . GLU A 1 103 ? 14.815 -0.987 -25.390 1.00 96.94 103 GLU A N 1
ATOM 768 C CA . GLU A 1 103 ? 15.363 -2.174 -26.049 1.00 96.94 103 GLU A CA 1
ATOM 769 C C . GLU A 1 103 ? 14.829 -2.335 -27.479 1.00 96.94 103 GLU A C 1
ATOM 771 O O . GLU A 1 103 ? 15.592 -2.669 -28.385 1.00 96.94 103 GLU A O 1
ATOM 776 N N . GLU A 1 104 ? 13.536 -2.089 -27.700 1.00 96.81 104 GLU A N 1
ATOM 777 C CA . GLU A 1 104 ? 12.938 -2.114 -29.039 1.00 96.81 104 GLU A CA 1
ATOM 778 C C . GLU A 1 104 ? 13.565 -1.061 -29.960 1.00 96.81 104 GLU A C 1
ATOM 780 O O . GLU A 1 104 ? 13.880 -1.357 -31.114 1.00 96.81 104 GLU A O 1
ATOM 785 N N . ASP A 1 105 ? 13.787 0.151 -29.443 1.00 97.69 105 ASP A N 1
ATOM 786 C CA . ASP A 1 105 ? 14.401 1.247 -30.197 1.00 97.69 105 ASP A CA 1
ATOM 787 C C . ASP A 1 105 ? 15.897 1.001 -30.463 1.00 97.69 105 ASP A C 1
ATOM 789 O O . ASP A 1 105 ? 16.451 1.486 -31.452 1.00 97.69 105 ASP A O 1
ATOM 793 N N . THR A 1 106 ? 16.591 0.255 -29.598 1.00 97.00 106 THR A 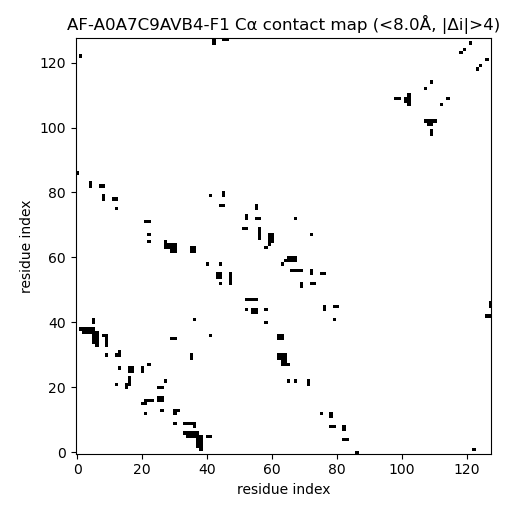N 1
ATOM 794 C CA . THR A 1 106 ? 18.003 -0.114 -29.774 1.00 97.00 106 THR A CA 1
ATOM 795 C C . THR A 1 106 ? 18.281 -1.494 -29.185 1.00 97.00 106 THR A C 1
ATOM 797 O O . THR A 1 106 ? 18.565 -1.651 -27.997 1.00 97.00 106 THR A O 1
ATOM 800 N N . LYS A 1 107 ? 18.269 -2.509 -30.055 1.00 95.38 107 LYS A N 1
ATOM 801 C CA . LYS A 1 107 ? 18.479 -3.906 -29.664 1.00 95.38 107 LYS A CA 1
ATOM 802 C C . LYS A 1 107 ? 19.819 -4.108 -28.945 1.00 95.38 107 LYS A C 1
ATOM 804 O O . LYS A 1 107 ? 20.878 -3.726 -29.443 1.00 95.38 107 LYS A O 1
ATOM 809 N N . GLY A 1 108 ? 19.772 -4.776 -27.799 1.00 94.06 108 GLY A N 1
ATOM 810 C CA . GLY A 1 108 ? 20.898 -5.056 -26.918 1.00 94.06 108 GLY A CA 1
ATOM 811 C C . GLY A 1 108 ? 21.293 -3.887 -26.017 1.00 94.06 108 GLY A C 1
ATOM 812 O O . GLY A 1 108 ? 22.382 -3.929 -25.437 1.00 94.06 108 GLY A O 1
ATOM 813 N N . LEU A 1 109 ? 20.490 -2.822 -25.918 1.00 94.94 109 LEU A N 1
ATOM 814 C CA . LEU A 1 109 ? 20.774 -1.684 -25.041 1.00 94.94 109 LEU A CA 1
ATOM 815 C C . LEU A 1 109 ? 20.536 -2.026 -23.565 1.00 94.94 109 LEU A C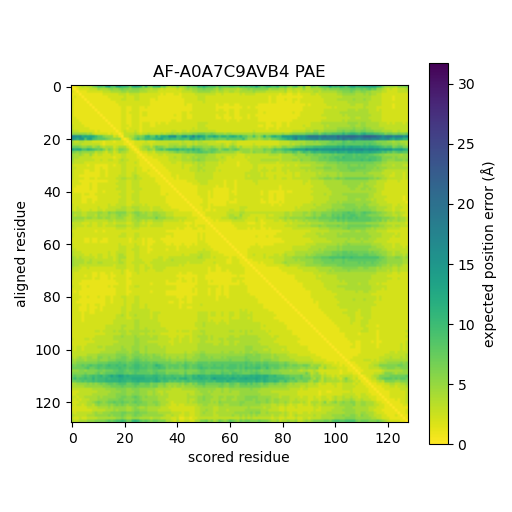 1
ATOM 817 O O . LEU A 1 109 ? 21.357 -1.649 -22.728 1.00 94.94 109 LEU A O 1
ATOM 821 N N . ILE A 1 110 ? 19.455 -2.744 -23.258 1.00 95.69 110 ILE A N 1
ATOM 822 C CA . ILE A 1 110 ? 18.955 -2.964 -21.900 1.00 95.69 110 ILE A CA 1
ATOM 823 C C . ILE A 1 110 ? 19.110 -4.422 -21.466 1.00 95.69 110 ILE A C 1
ATOM 825 O O . ILE A 1 110 ? 19.757 -4.694 -20.450 1.00 95.69 110 ILE A O 1
ATOM 829 N N . PHE A 1 111 ? 18.516 -5.377 -22.189 1.00 89.19 111 PHE A N 1
ATOM 830 C CA . PHE A 1 111 ? 18.474 -6.766 -21.719 1.00 89.19 111 PHE A CA 1
ATOM 831 C C . PHE A 1 111 ? 19.825 -7.469 -21.893 1.00 89.19 111 PHE A C 1
ATOM 833 O O . PHE A 1 111 ? 20.524 -7.307 -22.889 1.00 89.19 111 PHE A O 1
ATOM 840 N N . GLY A 1 112 ? 20.219 -8.251 -20.882 1.00 90.19 112 GLY A N 1
ATOM 841 C CA . GLY A 1 112 ? 21.545 -8.881 -20.820 1.00 90.19 112 GLY A CA 1
ATOM 842 C C . GLY A 1 112 ? 22.667 -7.953 -20.335 1.00 90.19 112 GLY A C 1
ATOM 843 O O . GLY A 1 112 ? 23.819 -8.379 -20.262 1.00 90.19 112 GLY A O 1
ATOM 844 N N . LYS A 1 113 ? 22.347 -6.706 -19.964 1.00 92.81 113 LYS A N 1
ATOM 845 C CA . LYS A 1 113 ? 23.277 -5.739 -19.368 1.00 92.81 113 LYS A CA 1
ATOM 846 C C . LYS A 1 113 ? 22.805 -5.315 -17.979 1.00 92.81 113 LYS A C 1
ATOM 848 O O . LYS A 1 113 ? 21.634 -5.437 -17.626 1.00 92.81 113 LYS A O 1
ATOM 853 N N . ARG A 1 114 ? 23.736 -4.806 -17.167 1.00 94.00 114 ARG A N 1
ATOM 854 C CA . ARG A 1 114 ? 23.395 -4.177 -15.888 1.00 94.00 114 ARG A CA 1
ATOM 855 C C . ARG A 1 114 ? 22.743 -2.823 -16.161 1.00 94.00 114 ARG A C 1
ATOM 857 O O . ARG A 1 114 ? 23.414 -1.914 -16.641 1.00 94.00 114 ARG A O 1
ATOM 864 N N . THR A 1 115 ? 21.485 -2.687 -15.763 1.00 93.81 115 THR A N 1
ATOM 865 C CA . THR A 1 115 ? 20.719 -1.438 -15.851 1.00 93.81 115 THR A CA 1
ATOM 866 C C . THR A 1 115 ? 20.481 -0.883 -14.453 1.00 93.81 115 THR A C 1
ATOM 868 O O . THR A 1 115 ? 20.206 -1.637 -13.519 1.00 93.81 115 THR A O 1
ATOM 871 N N . VAL A 1 116 ? 20.611 0.433 -14.294 1.00 95.38 116 VAL A N 1
ATOM 872 C CA . VAL A 1 116 ? 20.355 1.133 -13.031 1.00 95.38 116 VAL A CA 1
ATOM 873 C C . VAL A 1 116 ? 19.233 2.132 -13.264 1.00 95.38 116 VAL A C 1
ATOM 875 O O . VAL A 1 116 ? 19.318 2.950 -14.175 1.00 95.38 116 VAL A O 1
ATOM 878 N N . VAL A 1 117 ? 18.201 2.068 -12.427 1.00 96.19 117 VAL A N 1
ATOM 879 C CA . VAL A 1 117 ? 17.100 3.033 -12.406 1.00 96.19 117 VAL A CA 1
ATOM 880 C C . VAL A 1 117 ? 17.216 3.818 -11.108 1.00 96.19 117 VAL A C 1
ATOM 882 O O . VAL A 1 117 ? 17.176 3.235 -10.025 1.00 96.19 117 VAL A O 1
ATOM 885 N N . ALA A 1 118 ? 17.416 5.130 -11.217 1.00 97.00 118 ALA A N 1
ATOM 886 C CA . ALA A 1 118 ? 17.417 6.012 -10.060 1.00 97.00 118 ALA A CA 1
ATOM 887 C C . ALA A 1 118 ? 15.974 6.231 -9.589 1.00 97.00 118 ALA A C 1
ATOM 889 O O . ALA A 1 118 ? 15.100 6.550 -10.394 1.00 97.00 118 ALA A O 1
ATOM 890 N N . MET A 1 119 ? 15.740 6.047 -8.293 1.00 95.12 119 MET A N 1
ATOM 891 C CA . MET A 1 119 ? 14.430 6.167 -7.658 1.00 95.12 119 MET A CA 1
ATOM 892 C C . MET A 1 119 ? 14.509 7.225 -6.559 1.00 95.12 119 MET A C 1
ATOM 894 O O . MET A 1 119 ? 15.494 7.265 -5.828 1.00 95.12 119 MET A O 1
ATOM 898 N N . ASP A 1 120 ? 13.469 8.043 -6.443 1.00 94.81 120 ASP A N 1
ATOM 899 C CA . ASP A 1 120 ? 13.290 9.032 -5.378 1.00 94.81 120 ASP A CA 1
ATOM 900 C C . ASP A 1 120 ? 11.808 9.055 -4.965 1.00 94.81 120 ASP A C 1
ATOM 902 O O . ASP A 1 120 ? 10.912 8.742 -5.760 1.00 94.81 120 ASP A O 1
ATOM 906 N N . GLY A 1 121 ? 11.550 9.409 -3.711 1.00 93.56 121 GLY A N 1
ATOM 907 C CA . GLY A 1 121 ? 10.225 9.657 -3.175 1.00 93.56 121 GLY A CA 1
ATOM 908 C C . GLY A 1 121 ? 10.029 9.038 -1.799 1.00 93.56 121 GLY A C 1
ATOM 909 O O . GLY A 1 121 ? 10.253 7.847 -1.595 1.00 93.56 121 GLY A O 1
ATOM 910 N N . GLY A 1 122 ? 9.463 9.821 -0.878 1.00 91.44 122 GLY A N 1
ATOM 911 C CA . GLY A 1 122 ? 9.303 9.404 0.517 1.00 91.44 122 GLY A CA 1
ATOM 912 C C . GLY A 1 122 ? 8.502 8.111 0.724 1.00 91.44 122 GLY A C 1
ATOM 913 O O . GLY A 1 122 ? 8.714 7.434 1.722 1.00 91.44 122 GLY A O 1
ATOM 914 N N . LEU A 1 123 ? 7.622 7.721 -0.209 1.00 93.38 123 LEU A N 1
ATOM 915 C CA . LEU A 1 123 ? 7.001 6.392 -0.165 1.00 93.38 123 L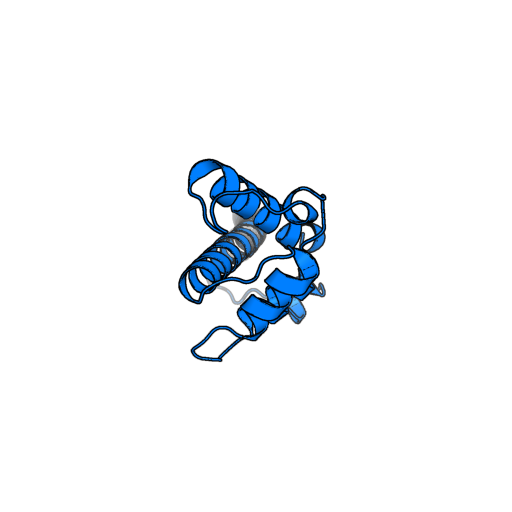EU A CA 1
ATOM 916 C C . LEU A 1 123 ? 8.034 5.284 -0.410 1.00 93.38 123 LEU A C 1
ATOM 918 O O . LEU A 1 123 ? 8.068 4.320 0.332 1.00 93.38 123 LEU A O 1
ATOM 922 N N . TYR A 1 124 ? 8.853 5.404 -1.452 1.00 93.88 124 TYR A N 1
ATOM 923 C CA . TYR A 1 124 ? 9.852 4.389 -1.780 1.00 93.88 124 TYR A CA 1
ATOM 924 C C . TYR A 1 124 ? 10.914 4.265 -0.678 1.00 93.88 124 TYR A C 1
ATOM 926 O O . TYR A 1 124 ? 11.344 3.164 -0.363 1.00 93.88 124 TYR A O 1
ATOM 934 N N . GLU A 1 125 ? 11.296 5.386 -0.068 1.00 92.75 125 GLU A N 1
ATOM 935 C CA . GLU A 1 125 ? 12.340 5.424 0.960 1.00 92.75 125 GLU A CA 1
ATOM 936 C C . GLU A 1 125 ? 11.878 4.939 2.339 1.00 92.75 125 GLU A C 1
ATOM 938 O O . GLU A 1 125 ? 12.668 4.351 3.073 1.00 92.75 125 GLU A O 1
ATOM 943 N N . ASN A 1 126 ? 10.623 5.213 2.716 1.00 90.31 126 ASN A N 1
ATOM 944 C CA . ASN A 1 126 ? 10.166 5.052 4.103 1.00 90.31 126 ASN A CA 1
ATOM 945 C C . ASN A 1 126 ? 9.095 3.969 4.291 1.00 90.31 126 ASN A C 1
ATOM 947 O O . ASN A 1 126 ? 8.709 3.692 5.430 1.00 90.31 126 ASN A O 1
ATOM 951 N N . TYR A 1 127 ? 8.556 3.393 3.213 1.00 93.00 127 TYR A N 1
ATOM 952 C CA . TYR A 1 127 ? 7.557 2.332 3.332 1.00 93.00 127 TYR A CA 1
ATOM 953 C C . TYR A 1 127 ? 8.241 0.978 3.602 1.00 93.00 127 TYR A C 1
ATOM 955 O O . TYR A 1 127 ? 9.178 0.648 2.875 1.00 93.00 127 TYR A O 1
ATOM 963 N N . PRO A 1 128 ? 7.814 0.226 4.637 1.00 90.25 128 PRO A N 1
ATOM 964 C CA . PRO A 1 128 ? 8.432 -1.043 5.036 1.00 90.25 128 PRO A CA 1
ATOM 965 C C . PRO A 1 128 ? 8.256 -2.180 4.019 1.00 90.25 128 PRO A C 1
ATOM 967 O O . PRO A 1 128 ? 7.276 -2.151 3.235 1.00 90.25 128 PRO A O 1
#

Solvent-accessible surface area (backbone atoms only — not comparable to full-atom values): 7364 Å² total; per-residue (Å²): 115,60,84,48,52,16,37,54,45,36,53,51,53,42,52,40,26,74,74,64,39,60,74,44,97,60,69,48,70,45,46,71,44,85,67,50,42,36,42,70,58,52,41,52,35,73,67,46,82,53,95,66,34,59,51,34,34,49,49,36,34,74,45,29,65,38,93,60,55,57,69,45,40,51,52,52,50,53,50,49,51,52,54,49,53,50,53,52,52,54,54,48,51,54,53,49,54,52,48,51,52,49,23,72,81,36,80,75,68,42,70,97,52,95,78,84,82,92,82,84,52,72,54,77,76,66,52,126

InterPro domains:
  IPR001312 Hexokinase [PS51748] (1-128)
  IPR001312 Hexokinase [PTHR19443] (1-128)
  IPR022673 Hexokinase, C-terminal [PF03727] (1-128)
  IPR043129 ATPase, nucleotide binding domain [SSF53067] (1-128)

Radius of gyration: 18.58 Å; Cα contacts (8 Å, |Δi|>4): 129; chains: 1; bounding box: 46×22×50 Å

Nearest PDB structures (foldseek):
  4qs7-assembly1_A  TM=9.218E-01  e=1.146E-09  Arabidopsis thaliana
  4qs8-assembly1_A  TM=9.234E-01  e=1.081E-09  Arabidopsis thaliana
  6jj7-assembly2_C  TM=9.009E-01  e=1.532E-09  Oryza sativa Japonica Group
  4qs9-assembly1_A  TM=9.339E-01  e=6.539E-09  Arabidopsis thaliana
  4jax-assembly9_F  TM=9.303E-01  e=1.971E-05  Kluyveromyces lactis NRRL Y-1140

Mean predicted aligned error: 3.41 Å

pLDDT: mean 95.39, std 3.3, range [77.75, 98.44]

Organism: Opuntia strep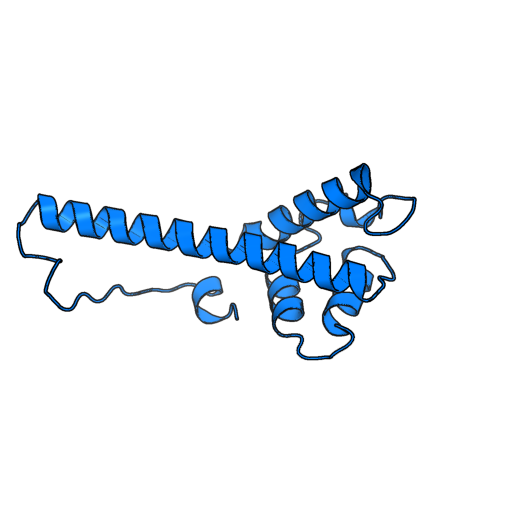tacantha (NCBI:txid393608)

Secondary structure (DSSP, 8-state):
-GGGHHHHHHHHHHHHHHHH-TTSSS--HHHHSTT-S-HHHHHHHHT---TT-HHHHHHIIIII-----HHHHHHHHHHHHHHHHHHHHHHHHHHHHHHHHHHHHSTTSSTTS--------HHHHH--